Protein AF-A0A2N9NRX8-F1 (afdb_monomer_lite)

Foldseek 3Di:
DAAQPPDDDDPPDDDPRDDDDADKDKDKWFFFWFFQDDDVRNVFGQWTWTWDQDPNDTDTADIERAQDDPVQRVVVRVVFVPFAWDPGRYDDPDDDVRITTGDRFWMFMWMARDADPSNYGHPIHTDGTPPVDGPD

Sequence (136 aa):
MAKRRDSAYHAGRRSDAWLKIKSRQTVECAIIGYTKGEGDRQETFGALHLAQRRDGDMKYIGKVGSGFDERLLRDVWSEISGLTKVKRPVIVPTNDSRSVWVEPQVVCEVQFASETQEGLLREPVFVRLRPDLTAT

Structure (mmCIF, N/CA/C/O backbone):
data_AF-A0A2N9NRX8-F1
#
_entry.id   AF-A0A2N9NRX8-F1
#
loop_
_atom_site.group_PDB
_atom_site.id
_atom_site.type_symbol
_atom_site.label_atom_id
_atom_site.label_alt_id
_atom_site.label_comp_id
_atom_site.label_asym_id
_atom_site.label_entity_id
_atom_site.label_seq_id
_atom_site.pdbx_PDB_ins_code
_atom_site.Cartn_x
_atom_site.Cartn_y
_atom_site.Cartn_z
_atom_site.occupancy
_atom_site.B_iso_or_equiv
_atom_site.auth_seq_id
_atom_site.auth_comp_id
_atom_site.auth_asym_id
_atom_site.auth_atom_id
_atom_site.pdbx_PDB_model_num
ATOM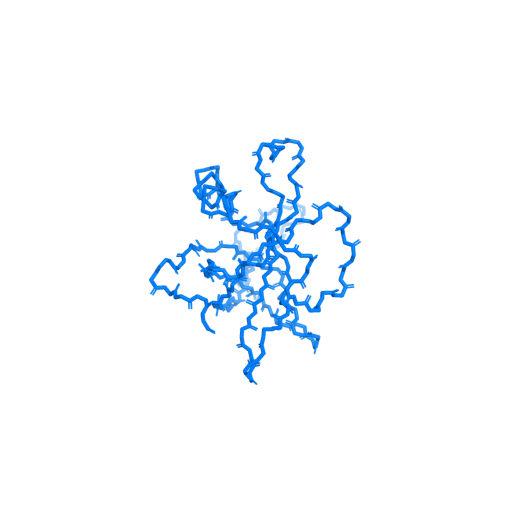 1 N N . MET A 1 1 ? 15.740 -11.796 -17.636 1.00 85.06 1 MET A N 1
ATOM 2 C CA . MET A 1 1 ? 16.333 -10.744 -18.496 1.00 85.06 1 MET A CA 1
ATOM 3 C C . MET A 1 1 ? 16.336 -11.282 -19.912 1.00 85.06 1 MET A C 1
ATOM 5 O O . MET A 1 1 ? 16.890 -12.355 -20.099 1.00 85.06 1 MET A O 1
ATOM 9 N N . ALA A 1 2 ? 15.719 -10.592 -20.869 1.00 88.94 2 ALA A N 1
ATOM 10 C CA . ALA A 1 2 ? 15.775 -10.975 -22.279 1.00 88.94 2 ALA A CA 1
ATOM 11 C C . ALA A 1 2 ? 16.670 -9.986 -23.036 1.00 88.94 2 ALA A C 1
ATOM 13 O O . ALA A 1 2 ? 16.554 -8.779 -22.826 1.00 88.94 2 ALA A O 1
ATOM 14 N N . LYS A 1 3 ? 17.581 -10.491 -23.872 1.00 91.88 3 LYS A N 1
ATOM 15 C CA . LYS A 1 3 ? 18.454 -9.680 -24.731 1.00 91.88 3 LYS A CA 1
ATOM 16 C C . LYS A 1 3 ? 18.291 -10.138 -26.174 1.00 91.88 3 LYS A C 1
ATOM 18 O O . LYS A 1 3 ? 18.275 -11.344 -26.420 1.00 91.88 3 LYS A O 1
ATOM 23 N N . ARG A 1 4 ? 18.175 -9.199 -27.114 1.00 92.94 4 ARG A N 1
ATOM 24 C CA . ARG A 1 4 ? 18.082 -9.519 -28.541 1.00 92.94 4 ARG A CA 1
ATOM 25 C C . ARG A 1 4 ? 19.429 -10.054 -29.031 1.00 92.94 4 ARG A C 1
ATOM 27 O O . ARG A 1 4 ? 20.455 -9.401 -28.837 1.00 92.94 4 ARG A O 1
ATOM 34 N N . ARG A 1 5 ? 19.429 -11.252 -29.620 1.00 92.94 5 ARG A N 1
ATOM 35 C CA . ARG A 1 5 ? 20.652 -11.991 -29.982 1.00 92.94 5 ARG A CA 1
ATOM 36 C C . ARG A 1 5 ? 21.564 -11.219 -30.942 1.00 92.94 5 ARG A C 1
ATOM 38 O O . ARG A 1 5 ? 22.776 -11.332 -30.837 1.00 92.94 5 ARG A O 1
ATOM 45 N N . ASP A 1 6 ? 20.976 -10.464 -31.856 1.00 93.56 6 ASP A N 1
ATOM 46 C CA . ASP A 1 6 ? 21.623 -9.688 -32.919 1.00 93.56 6 ASP A CA 1
ATOM 47 C C . ASP A 1 6 ? 21.934 -8.232 -32.521 1.00 93.56 6 ASP A C 1
ATOM 49 O O . ASP A 1 6 ? 22.404 -7.454 -33.346 1.00 93.56 6 ASP A O 1
ATOM 53 N N . SER A 1 7 ? 21.690 -7.838 -31.266 1.00 90.19 7 SER A N 1
ATOM 54 C CA . SER A 1 7 ? 21.934 -6.460 -30.824 1.00 90.19 7 SER A CA 1
ATOM 55 C C . SER A 1 7 ? 23.386 -6.200 -30.424 1.00 90.19 7 SER A C 1
ATOM 57 O O . SER A 1 7 ? 24.010 -6.992 -29.715 1.00 90.19 7 SER A O 1
ATOM 59 N N . ALA A 1 8 ? 23.902 -5.036 -30.820 1.00 91.06 8 ALA A N 1
ATOM 60 C CA . ALA A 1 8 ? 25.179 -4.531 -30.334 1.00 91.06 8 ALA A CA 1
ATOM 61 C C . ALA A 1 8 ? 25.057 -3.986 -28.901 1.00 91.06 8 ALA A C 1
ATOM 63 O O . ALA A 1 8 ? 24.007 -3.501 -28.468 1.00 91.06 8 ALA A O 1
ATOM 64 N N . TYR A 1 9 ? 26.161 -4.034 -28.155 1.00 90.81 9 TYR A N 1
ATOM 65 C CA . TYR A 1 9 ? 26.241 -3.391 -26.849 1.00 90.81 9 TYR A CA 1
ATOM 66 C C . TYR A 1 9 ? 26.470 -1.884 -27.012 1.00 90.81 9 TYR A C 1
ATOM 68 O O . TYR A 1 9 ? 27.479 -1.462 -27.573 1.00 90.81 9 TYR A O 1
ATOM 76 N N . HIS A 1 10 ? 25.557 -1.067 -26.487 1.00 89.19 10 HIS A N 1
ATOM 77 C CA . HIS A 1 10 ? 25.674 0.391 -26.512 1.00 89.19 10 HIS A CA 1
ATOM 78 C C . HIS A 1 10 ? 25.927 0.926 -25.100 1.00 89.19 10 HIS A C 1
ATOM 80 O O . HIS A 1 10 ? 24.995 1.131 -24.321 1.00 89.19 10 HIS A O 1
ATOM 86 N N . ALA A 1 11 ? 27.198 1.146 -24.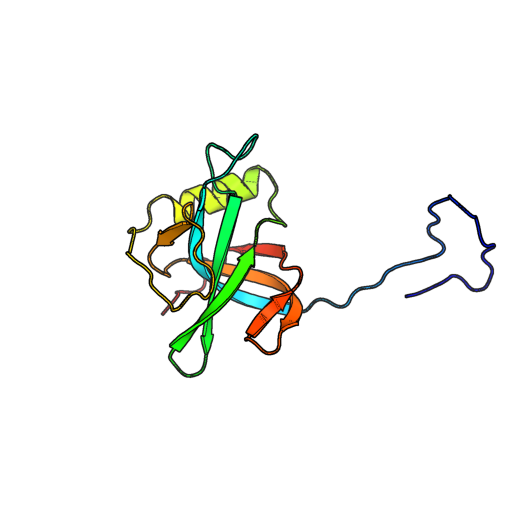759 1.00 92.12 11 ALA A N 1
ATOM 87 C CA . ALA A 1 11 ? 27.581 1.697 -23.463 1.00 92.12 11 ALA A CA 1
ATOM 88 C C . ALA A 1 11 ? 26.937 3.077 -23.233 1.00 92.12 11 ALA A C 1
ATOM 90 O O . ALA A 1 11 ? 26.911 3.919 -24.126 1.00 92.12 11 ALA A O 1
ATOM 91 N N . GLY A 1 12 ? 26.382 3.294 -22.037 1.00 91.44 12 GLY A N 1
ATOM 92 C CA . GLY A 1 12 ? 25.747 4.560 -21.654 1.00 91.44 12 GLY A CA 1
ATOM 93 C C . GLY A 1 12 ? 24.391 4.848 -22.314 1.00 91.44 12 GLY A C 1
ATOM 94 O O . GLY A 1 12 ? 23.767 5.853 -21.983 1.00 91.44 12 GLY A O 1
ATOM 95 N N . ARG A 1 13 ? 23.893 3.978 -23.205 1.00 89.56 13 ARG A N 1
ATOM 96 C CA . ARG A 1 13 ? 22.632 4.192 -23.926 1.00 89.56 13 ARG A CA 1
ATOM 97 C C . ARG A 1 13 ? 21.580 3.159 -23.535 1.00 89.56 13 ARG A C 1
ATOM 99 O O . ARG A 1 13 ? 21.800 1.954 -23.633 1.00 89.56 13 ARG A O 1
ATOM 106 N N . ARG A 1 14 ? 20.387 3.629 -23.160 1.00 86.62 14 ARG A N 1
ATOM 107 C CA . ARG A 1 14 ? 19.212 2.763 -22.995 1.00 86.62 14 ARG A CA 1
ATOM 108 C C . ARG A 1 14 ? 18.748 2.285 -24.374 1.00 86.62 14 ARG A C 1
ATOM 110 O O . ARG A 1 14 ? 18.458 3.110 -25.235 1.00 86.62 14 ARG A O 1
ATOM 117 N N . SER A 1 15 ? 18.686 0.970 -24.575 1.00 87.00 15 SER A N 1
ATOM 118 C CA . SER A 1 15 ? 18.135 0.340 -25.780 1.00 87.00 15 SER A CA 1
ATOM 119 C C . SER A 1 15 ? 16.955 -0.563 -25.420 1.00 87.00 15 SER A C 1
ATOM 121 O O . SER A 1 15 ? 16.864 -1.073 -24.302 1.00 87.00 15 SER A O 1
ATOM 123 N N . ASP A 1 16 ? 16.047 -0.759 -26.368 1.00 88.88 16 ASP A N 1
ATOM 124 C CA . ASP A 1 16 ? 14.936 -1.715 -26.296 1.00 88.88 16 ASP A CA 1
ATOM 125 C C . ASP A 1 16 ? 15.399 -3.171 -26.498 1.00 88.88 16 ASP A C 1
ATOM 127 O O . ASP A 1 16 ? 14.658 -4.115 -26.231 1.00 88.88 16 ASP A O 1
ATOM 131 N N . ALA A 1 17 ? 16.649 -3.370 -26.922 1.00 90.38 17 ALA A N 1
ATOM 132 C CA . ALA A 1 17 ? 17.247 -4.683 -27.105 1.00 90.38 17 ALA A CA 1
ATOM 133 C C . ALA A 1 17 ? 17.398 -5.480 -25.796 1.00 90.38 17 ALA A C 1
ATOM 135 O O . ALA A 1 17 ? 17.634 -6.687 -25.849 1.00 90.38 17 ALA A O 1
ATOM 136 N N . TRP A 1 18 ? 17.306 -4.828 -24.630 1.00 91.44 18 TRP A N 1
ATOM 137 C CA . TRP A 1 18 ? 17.446 -5.442 -23.306 1.00 91.44 18 TRP A CA 1
ATOM 138 C C . TRP A 1 18 ? 16.158 -5.231 -22.494 1.00 91.44 18 TRP A C 1
ATOM 140 O O . TRP A 1 18 ? 15.917 -4.157 -21.947 1.00 91.44 18 TRP A O 1
ATOM 150 N N . LEU A 1 19 ? 15.336 -6.275 -22.365 1.00 89.62 19 LEU A N 1
ATOM 151 C CA . LEU A 1 19 ? 14.023 -6.213 -21.711 1.00 89.62 19 LEU A CA 1
ATOM 152 C C . LEU A 1 19 ? 14.026 -6.879 -20.334 1.00 89.62 19 LEU A C 1
ATOM 154 O O . LEU A 1 19 ? 14.191 -8.100 -20.196 1.00 89.62 19 LEU A O 1
ATOM 158 N N . LYS A 1 20 ? 13.827 -6.073 -19.282 1.00 88.31 20 LYS A N 1
ATOM 159 C CA . LYS A 1 20 ? 13.693 -6.557 -17.899 1.00 88.31 20 LYS A CA 1
ATOM 160 C C . LYS A 1 20 ? 1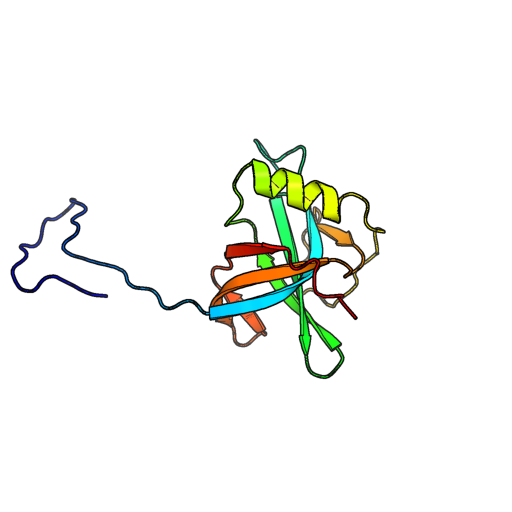2.271 -7.044 -17.651 1.00 88.31 20 LYS A C 1
ATOM 162 O O . LYS A 1 20 ? 11.434 -6.318 -17.130 1.00 88.31 20 LYS A O 1
ATOM 167 N N . ILE A 1 21 ? 12.036 -8.300 -17.997 1.00 86.44 21 ILE A N 1
ATOM 168 C CA . ILE A 1 21 ? 10.785 -8.999 -17.711 1.00 86.44 21 ILE A CA 1
ATOM 169 C C . ILE A 1 21 ? 10.808 -9.434 -16.239 1.00 86.44 21 ILE A C 1
ATOM 171 O O . ILE A 1 21 ? 11.709 -10.174 -15.832 1.00 86.44 21 ILE A O 1
ATOM 175 N N . LYS A 1 22 ? 9.861 -8.932 -15.440 1.00 83.69 22 LYS A N 1
ATOM 176 C CA . LYS A 1 22 ? 9.645 -9.315 -14.038 1.00 83.69 22 LYS A CA 1
ATOM 177 C C . LYS A 1 22 ? 8.317 -10.067 -13.947 1.00 83.69 22 LYS A C 1
ATOM 179 O O . LYS A 1 22 ? 7.311 -9.530 -14.396 1.00 83.69 22 LYS A O 1
ATOM 184 N N . SER A 1 23 ? 8.314 -11.257 -13.349 1.00 88.00 23 SER A N 1
ATOM 185 C CA . SER A 1 23 ? 7.060 -11.872 -12.902 1.00 88.00 23 SER A CA 1
ATOM 186 C C . SER A 1 23 ? 6.559 -11.124 -11.667 1.00 88.00 23 SER A C 1
ATOM 188 O O . SER A 1 23 ? 7.365 -10.672 -10.849 1.00 88.00 23 SER A O 1
ATOM 190 N N . ARG A 1 24 ? 5.246 -10.943 -11.567 1.00 92.62 24 ARG A N 1
ATOM 191 C CA . ARG A 1 24 ? 4.574 -10.278 -10.449 1.00 92.62 24 ARG A CA 1
ATOM 192 C C . ARG A 1 24 ? 3.460 -11.192 -9.961 1.00 92.62 24 ARG A C 1
ATOM 194 O O . ARG A 1 24 ? 2.813 -11.853 -10.768 1.00 92.62 24 ARG A O 1
ATOM 201 N N . GLN A 1 25 ? 3.266 -11.223 -8.654 1.00 94.38 25 GLN A N 1
ATOM 202 C CA . GLN A 1 25 ? 2.157 -11.912 -8.004 1.00 94.38 25 GLN A CA 1
ATOM 203 C C . GLN A 1 25 ? 1.138 -10.876 -7.538 1.00 94.38 25 GLN A C 1
ATOM 205 O O . GLN A 1 25 ? 1.506 -9.725 -7.303 1.00 94.38 25 GLN A O 1
ATOM 210 N N . THR A 1 26 ? -0.119 -11.287 -7.403 1.00 95.50 26 THR A N 1
ATOM 211 C CA . THR A 1 26 ? -1.216 -10.432 -6.942 1.00 95.50 26 THR A CA 1
ATOM 212 C C . THR A 1 26 ? -1.818 -11.024 -5.682 1.00 95.50 26 THR A C 1
ATOM 214 O O . THR A 1 26 ? -1.931 -12.244 -5.566 1.00 95.50 26 THR A O 1
ATOM 217 N N . VAL A 1 27 ? -2.200 -10.166 -4.743 1.00 95.44 27 VAL A N 1
ATOM 218 C CA . VAL A 1 27 ? -2.824 -10.570 -3.489 1.00 95.44 27 VAL A CA 1
ATOM 219 C C . VAL A 1 27 ? -3.895 -9.577 -3.062 1.00 95.44 27 VAL A C 1
ATOM 221 O O . VAL A 1 27 ? -3.795 -8.381 -3.334 1.00 95.44 27 VAL A O 1
ATOM 224 N N . GLU A 1 28 ? -4.912 -10.092 -2.384 1.00 95.38 28 GLU A N 1
ATOM 225 C CA . GLU A 1 28 ? -5.953 -9.308 -1.726 1.00 95.38 28 GLU A CA 1
ATOM 226 C C . GLU A 1 28 ? -5.583 -9.096 -0.255 1.00 95.38 28 GLU A C 1
ATOM 228 O O . GLU A 1 28 ? -5.151 -10.022 0.444 1.00 95.38 28 GLU A O 1
ATOM 233 N N . CYS A 1 29 ? -5.733 -7.864 0.217 1.00 95.31 29 CYS A N 1
ATOM 234 C CA . CYS A 1 29 ? -5.361 -7.473 1.569 1.00 95.31 29 CYS A CA 1
ATOM 235 C C . CYS A 1 29 ? -6.214 -6.313 2.085 1.00 95.31 29 CYS A C 1
ATOM 237 O O . CYS A 1 29 ? -6.640 -5.445 1.324 1.00 95.31 29 CYS A O 1
ATOM 239 N N . ALA A 1 30 ? -6.430 -6.284 3.396 1.00 95.69 30 ALA A N 1
ATOM 240 C CA . ALA A 1 30 ? -7.135 -5.215 4.081 1.00 95.69 30 ALA A CA 1
ATOM 241 C C . ALA A 1 30 ? -6.211 -4.016 4.334 1.00 95.69 30 ALA A C 1
ATOM 243 O O . ALA A 1 30 ? -5.033 -4.173 4.676 1.00 95.69 30 ALA A O 1
ATOM 244 N N . ILE A 1 31 ? -6.766 -2.814 4.213 1.00 95.56 31 ILE A N 1
ATOM 245 C CA . ILE A 1 31 ? -6.110 -1.571 4.615 1.00 95.56 31 ILE A CA 1
ATOM 246 C C . ILE A 1 31 ? -6.314 -1.403 6.121 1.00 95.56 31 ILE A C 1
ATOM 248 O O . ILE A 1 31 ? -7.441 -1.295 6.590 1.00 95.56 31 ILE A O 1
ATOM 252 N N . ILE A 1 32 ? -5.219 -1.368 6.882 1.00 94.94 32 ILE A N 1
ATOM 253 C CA . ILE A 1 32 ? -5.241 -1.232 8.353 1.00 94.94 32 ILE A CA 1
ATOM 254 C C . ILE A 1 32 ? -4.783 0.147 8.842 1.00 94.94 32 ILE A C 1
ATOM 256 O O . ILE A 1 32 ? -4.688 0.409 10.043 1.00 94.94 32 ILE A O 1
ATOM 260 N N . GLY A 1 33 ? -4.405 1.027 7.921 1.00 94.50 33 GLY A N 1
ATOM 261 C CA . GLY A 1 33 ? -3.851 2.331 8.247 1.00 94.50 33 GLY A CA 1
ATOM 262 C C . GLY A 1 33 ? -3.181 2.989 7.058 1.00 94.50 33 GLY A C 1
ATOM 263 O O . GLY A 1 33 ? -3.076 2.415 5.976 1.00 94.50 33 GLY A O 1
ATOM 264 N N . TYR A 1 34 ? -2.681 4.193 7.284 1.00 94.88 34 TYR A N 1
ATOM 265 C CA . TYR A 1 34 ? -1.945 4.965 6.297 1.00 94.88 34 TYR A CA 1
ATOM 266 C C . TYR A 1 34 ? -0.899 5.857 6.968 1.00 94.88 34 TYR A C 1
ATOM 268 O O . TYR A 1 34 ? -1.050 6.281 8.113 1.00 94.88 34 TYR A O 1
ATOM 276 N N . THR A 1 35 ? 0.173 6.166 6.252 1.00 93.94 35 THR A N 1
ATOM 277 C CA . THR A 1 35 ? 1.134 7.203 6.636 1.00 93.94 35 THR A CA 1
ATOM 278 C C . THR A 1 35 ? 0.646 8.547 6.102 1.00 93.94 35 THR A C 1
ATOM 280 O O . THR A 1 35 ? 0.203 8.623 4.954 1.00 93.94 35 THR A O 1
ATOM 283 N N . LYS A 1 36 ? 0.739 9.619 6.898 1.00 92.06 36 LYS A N 1
ATOM 284 C CA . LYS A 1 36 ? 0.437 10.984 6.423 1.00 92.06 36 LYS A CA 1
ATOM 285 C C . LYS A 1 36 ? 1.286 11.336 5.195 1.00 92.06 36 LYS A C 1
ATOM 287 O O . LYS A 1 36 ? 2.473 11.008 5.163 1.00 92.06 36 LYS A O 1
ATOM 292 N N . GLY A 1 37 ? 0.675 11.962 4.190 1.00 89.25 37 GLY A N 1
ATOM 293 C CA . GLY A 1 37 ? 1.386 12.383 2.985 1.00 89.25 37 GLY A CA 1
ATOM 294 C C . GLY A 1 37 ? 2.329 13.566 3.221 1.00 89.25 37 GLY A C 1
ATOM 295 O O . GLY A 1 37 ? 2.210 14.299 4.201 1.00 89.25 37 GLY A O 1
ATOM 296 N N . GLU A 1 38 ? 3.281 13.741 2.306 1.00 88.06 38 GLU A N 1
ATOM 297 C CA . GLU A 1 38 ? 4.251 14.842 2.287 1.00 88.06 38 GLU A CA 1
ATOM 298 C C . GLU A 1 38 ? 4.321 15.455 0.881 1.00 88.06 38 GLU A C 1
ATOM 300 O O . GLU A 1 38 ? 3.943 14.804 -0.096 1.00 88.06 38 GLU A O 1
ATOM 305 N N . GLY A 1 39 ? 4.805 16.699 0.780 1.00 88.19 39 GLY A N 1
ATOM 306 C CA . GLY A 1 39 ? 4.875 17.447 -0.481 1.00 88.19 39 GLY A CA 1
ATOM 307 C C . GLY A 1 39 ? 3.523 17.499 -1.194 1.00 88.19 39 GLY A C 1
ATOM 308 O O . GLY A 1 39 ? 2.508 17.822 -0.580 1.00 88.19 39 GLY A O 1
ATOM 309 N N . ASP A 1 40 ? 3.502 17.082 -2.458 1.00 82.88 40 ASP A N 1
ATOM 310 C CA . ASP A 1 40 ? 2.301 17.050 -3.306 1.00 82.88 40 ASP A CA 1
ATOM 311 C C . ASP A 1 40 ? 1.176 16.150 -2.758 1.00 82.88 40 ASP A C 1
ATOM 313 O O . ASP A 1 40 ? 0.033 16.240 -3.196 1.00 82.88 40 ASP A O 1
ATOM 317 N N . ARG A 1 41 ? 1.472 15.270 -1.787 1.00 84.69 41 ARG A N 1
ATOM 318 C CA . ARG A 1 41 ? 0.491 14.376 -1.148 1.00 84.69 41 ARG A CA 1
ATOM 319 C C . ARG A 1 41 ? 0.037 14.840 0.238 1.00 84.69 41 ARG A C 1
ATOM 321 O O . ARG A 1 41 ? -0.640 14.074 0.918 1.00 84.69 41 ARG A O 1
ATOM 328 N N . GLN A 1 42 ? 0.378 16.053 0.682 1.00 87.00 42 GLN A N 1
ATOM 329 C CA . GLN A 1 42 ? 0.041 16.548 2.031 1.00 87.00 42 GLN A CA 1
ATOM 330 C C . GLN A 1 42 ? -1.450 16.455 2.389 1.00 87.00 42 GLN A C 1
ATOM 332 O O . GLN A 1 42 ? -1.778 16.159 3.536 1.00 87.00 42 GLN A O 1
ATOM 337 N N . GLU A 1 43 ? -2.344 16.662 1.422 1.00 86.50 43 GLU A N 1
ATOM 338 C CA . GLU A 1 43 ? -3.799 16.614 1.637 1.00 86.50 43 GLU A CA 1
ATOM 339 C C . GLU A 1 43 ? -4.373 15.187 1.691 1.00 86.50 43 GLU A C 1
ATOM 341 O O . GLU A 1 43 ? -5.566 14.994 1.918 1.00 86.50 43 GLU A O 1
ATOM 346 N N . THR A 1 44 ? -3.532 14.175 1.477 1.00 90.50 44 THR A N 1
ATOM 347 C CA . THR A 1 44 ? -3.935 12.771 1.342 1.00 90.50 44 THR A CA 1
ATOM 348 C C . THR A 1 44 ? -3.005 11.859 2.159 1.00 90.50 44 THR A C 1
ATOM 350 O O . THR A 1 44 ? -2.647 12.171 3.299 1.00 90.50 44 THR A O 1
ATOM 353 N N . PHE A 1 45 ? -2.602 10.709 1.613 1.00 93.62 45 PHE A N 1
ATOM 354 C CA . PHE A 1 45 ? -1.731 9.741 2.270 1.00 93.62 45 PHE A CA 1
ATOM 355 C C . PHE A 1 45 ? -0.425 9.531 1.495 1.00 93.62 45 PHE A C 1
ATOM 357 O O . PHE A 1 45 ? -0.354 9.654 0.274 1.00 93.62 45 PHE A O 1
ATOM 364 N N . GLY A 1 46 ? 0.635 9.173 2.220 1.00 92.56 46 GLY A N 1
ATOM 365 C CA . GLY A 1 46 ? 1.928 8.813 1.640 1.00 92.56 46 GLY A CA 1
ATOM 366 C C . GLY A 1 46 ? 1.977 7.348 1.207 1.00 92.56 46 GLY A C 1
ATOM 367 O O . GLY A 1 46 ? 2.374 7.036 0.083 1.00 92.56 46 GLY A O 1
ATOM 368 N N . ALA A 1 47 ? 1.552 6.451 2.098 1.00 94.31 47 ALA A N 1
ATOM 369 C CA . ALA A 1 47 ? 1.480 5.013 1.864 1.00 94.31 47 ALA A CA 1
ATOM 370 C C . ALA A 1 47 ? 0.357 4.380 2.695 1.00 94.31 47 ALA A C 1
ATOM 372 O O . ALA A 1 47 ? 0.015 4.894 3.757 1.00 94.31 47 ALA A O 1
ATOM 373 N N . LEU A 1 48 ? -0.182 3.253 2.238 1.00 95.31 48 LEU A N 1
ATOM 374 C CA . LEU A 1 48 ? -1.151 2.441 2.974 1.00 95.31 48 LEU A CA 1
ATOM 375 C C . LEU A 1 48 ? -0.438 1.315 3.713 1.00 95.31 48 LEU A C 1
ATOM 377 O O . LEU A 1 48 ? 0.463 0.690 3.155 1.00 95.31 48 LEU A O 1
ATOM 381 N N . HIS A 1 49 ? -0.872 1.031 4.935 1.00 95.69 49 HIS A N 1
ATOM 382 C CA . HIS A 1 49 ? -0.494 -0.158 5.687 1.00 95.69 49 HIS A CA 1
ATOM 383 C C . HIS A 1 49 ? -1.461 -1.295 5.372 1.00 95.69 49 HIS A C 1
ATOM 385 O O . HIS A 1 49 ? -2.678 -1.120 5.440 1.00 95.69 49 HIS A O 1
ATOM 391 N N . LEU A 1 50 ? -0.907 -2.463 5.060 1.00 95.44 50 LEU A N 1
ATOM 392 C CA . LEU A 1 50 ? -1.661 -3.612 4.583 1.00 95.44 50 LEU A CA 1
ATOM 393 C C . LEU A 1 50 ? -1.566 -4.774 5.566 1.00 95.44 50 LEU A C 1
ATOM 395 O O . LEU A 1 50 ? -0.495 -5.056 6.117 1.00 95.44 50 LEU A O 1
ATOM 399 N N . ALA A 1 51 ? -2.669 -5.494 5.725 1.00 95.06 51 ALA A N 1
ATOM 400 C CA . ALA A 1 51 ? -2.700 -6.773 6.411 1.00 95.06 51 ALA A CA 1
ATOM 401 C C . ALA A 1 51 ? -3.464 -7.816 5.599 1.00 95.06 51 ALA A C 1
ATOM 403 O O . ALA A 1 51 ? -4.406 -7.503 4.875 1.00 95.06 51 ALA A O 1
ATOM 404 N N . GLN A 1 52 ? -3.067 -9.072 5.742 1.00 93.75 52 GLN A N 1
ATOM 405 C CA . GLN A 1 52 ? -3.757 -10.210 5.157 1.00 93.75 52 GLN A CA 1
ATOM 406 C C . GLN A 1 52 ? -4.212 -11.154 6.261 1.00 93.75 52 GLN A C 1
ATOM 408 O O . GLN A 1 52 ? -3.473 -11.416 7.209 1.00 93.75 52 GLN A O 1
ATOM 413 N N . ARG A 1 53 ? -5.420 -11.695 6.111 1.00 89.31 53 ARG A N 1
ATOM 414 C CA . ARG A 1 53 ? -5.925 -12.765 6.968 1.00 89.31 53 ARG A CA 1
ATOM 415 C C . ARG A 1 53 ? -5.196 -14.070 6.626 1.00 89.31 53 ARG A C 1
ATOM 417 O O . ARG A 1 53 ? -5.282 -14.540 5.495 1.00 89.31 53 ARG A O 1
ATOM 424 N N . ARG A 1 54 ? -4.467 -14.637 7.586 1.00 87.00 54 ARG A N 1
ATOM 425 C CA . ARG A 1 54 ? -3.772 -15.929 7.493 1.00 87.00 54 ARG A CA 1
ATOM 426 C C . ARG A 1 54 ? -4.080 -16.745 8.738 1.00 87.00 54 ARG A C 1
ATOM 428 O O . ARG A 1 54 ? -3.932 -16.239 9.846 1.00 87.00 54 ARG A O 1
ATOM 435 N N . ASP A 1 55 ? -4.535 -17.980 8.547 1.00 84.69 55 ASP A N 1
ATOM 436 C CA . ASP A 1 55 ? -4.808 -18.935 9.633 1.00 84.69 55 ASP A CA 1
ATOM 437 C C . ASP A 1 55 ? -5.743 -18.395 10.732 1.00 84.69 55 ASP A C 1
ATOM 439 O O . ASP A 1 55 ? -5.619 -18.729 11.905 1.00 84.69 55 ASP A O 1
ATOM 443 N N . GLY A 1 56 ? -6.692 -17.534 10.352 1.00 83.12 56 GLY A N 1
ATOM 444 C CA . GLY A 1 56 ? -7.654 -16.926 11.275 1.00 83.12 56 GLY A CA 1
ATOM 445 C C . GLY A 1 56 ? -7.227 -15.581 11.872 1.00 83.12 56 GLY A C 1
ATOM 446 O O . GLY A 1 56 ? -8.088 -14.869 12.381 1.00 83.12 56 GLY A O 1
ATOM 447 N N . ASP A 1 57 ? -5.960 -15.188 11.721 1.00 86.94 57 ASP A N 1
ATOM 448 C CA . ASP A 1 57 ? -5.407 -13.930 12.228 1.00 86.94 57 ASP A CA 1
ATOM 449 C C . ASP A 1 57 ? -5.129 -12.928 11.103 1.00 86.94 57 ASP A C 1
ATOM 451 O O . ASP A 1 57 ? -4.679 -13.296 10.019 1.00 86.94 57 ASP A O 1
ATOM 455 N N . MET A 1 58 ? -5.267 -11.627 11.369 1.00 90.00 58 MET A N 1
ATOM 456 C CA . MET A 1 58 ? -4.674 -10.618 10.485 1.00 90.00 58 MET A CA 1
ATOM 457 C C . MET A 1 58 ? -3.171 -10.500 10.744 1.00 90.00 58 MET A C 1
ATOM 459 O O . MET A 1 58 ? -2.739 -10.249 11.869 1.00 90.00 58 MET A O 1
ATOM 463 N N . LYS A 1 59 ? -2.364 -10.641 9.691 1.00 92.69 59 LYS A N 1
ATOM 464 C CA . LYS A 1 59 ? -0.909 -10.450 9.714 1.00 92.69 59 LYS A CA 1
ATOM 465 C C . LYS A 1 59 ? -0.531 -9.247 8.861 1.00 92.69 59 LYS A C 1
ATOM 467 O O . LYS A 1 59 ? -1.058 -9.066 7.767 1.00 92.69 59 LYS A O 1
ATOM 472 N N . TYR A 1 60 ? 0.384 -8.423 9.359 1.00 94.50 60 TYR A N 1
ATOM 473 C CA . TYR A 1 60 ? 0.898 -7.279 8.615 1.00 94.50 60 TYR A CA 1
ATOM 474 C C . TYR A 1 60 ? 1.771 -7.746 7.448 1.00 94.50 60 TYR A C 1
ATOM 476 O O . TYR A 1 60 ? 2.692 -8.528 7.658 1.00 94.50 60 TYR A O 1
ATOM 484 N N . ILE A 1 61 ? 1.513 -7.232 6.244 1.00 95.19 61 ILE A N 1
ATOM 485 C CA . ILE A 1 61 ? 2.235 -7.635 5.024 1.00 95.19 61 ILE A CA 1
ATOM 486 C C . ILE A 1 61 ? 3.045 -6.492 4.398 1.00 95.19 61 ILE A C 1
ATOM 488 O O . ILE A 1 61 ? 3.650 -6.655 3.342 1.00 95.19 61 ILE A O 1
ATOM 492 N N . GLY A 1 62 ? 3.093 -5.321 5.037 1.00 94.31 62 GLY A N 1
ATOM 493 C CA . GLY A 1 62 ? 3.916 -4.196 4.595 1.00 94.31 62 GLY A CA 1
ATOM 494 C C . GLY A 1 62 ? 3.120 -2.949 4.223 1.00 94.31 62 GLY A C 1
ATOM 495 O O . GLY A 1 62 ? 1.955 -2.789 4.588 1.00 94.31 62 GLY A O 1
ATOM 496 N N . LYS A 1 63 ? 3.797 -2.036 3.519 1.00 94.56 63 LYS A N 1
ATOM 497 C CA . LYS A 1 63 ? 3.241 -0.750 3.091 1.00 94.56 63 LYS A CA 1
ATOM 498 C C . LYS A 1 63 ? 3.312 -0.569 1.582 1.00 94.56 63 LYS A C 1
ATOM 500 O O . LYS A 1 63 ? 4.296 -0.975 0.966 1.00 94.56 63 LYS A O 1
ATOM 505 N N . VAL A 1 64 ? 2.320 0.102 1.005 1.00 96.19 64 VAL A N 1
ATOM 506 C CA . VAL A 1 64 ? 2.272 0.427 -0.426 1.00 96.19 64 VAL A CA 1
ATOM 507 C C . VAL A 1 64 ? 2.092 1.928 -0.637 1.00 96.19 64 VAL A C 1
ATOM 509 O O . VAL A 1 64 ? 1.143 2.524 -0.146 1.00 96.19 64 VAL A O 1
ATOM 512 N N . GLY A 1 65 ? 3.024 2.555 -1.358 1.00 93.50 65 GLY A N 1
ATOM 513 C CA . GLY A 1 65 ? 2.976 3.989 -1.704 1.00 93.50 65 GLY A CA 1
ATOM 514 C C . GLY A 1 65 ? 3.021 4.267 -3.210 1.00 93.50 65 GLY A C 1
ATOM 515 O O . GLY A 1 65 ? 3.060 5.424 -3.629 1.00 93.50 65 GLY A O 1
ATOM 516 N N . SER A 1 66 ? 3.036 3.211 -4.029 1.00 93.38 66 SER A N 1
ATOM 517 C CA . SER A 1 66 ? 3.141 3.277 -5.491 1.00 93.38 66 SER A CA 1
ATOM 518 C C . SER A 1 66 ? 1.936 2.615 -6.162 1.00 93.38 66 SER A C 1
ATOM 520 O O . SER A 1 66 ? 1.253 1.811 -5.530 1.00 93.38 66 SER A O 1
ATOM 522 N N . GLY A 1 67 ? 1.688 2.943 -7.433 1.00 91.94 67 GLY A N 1
ATOM 523 C CA . GLY A 1 67 ? 0.517 2.459 -8.182 1.00 91.94 67 GLY A CA 1
ATOM 524 C C . GLY A 1 67 ? -0.697 3.389 -8.129 1.00 91.94 67 GLY A C 1
ATOM 525 O O . GLY A 1 67 ? -1.751 3.033 -8.634 1.00 91.94 67 GLY A O 1
ATOM 526 N N . PHE A 1 68 ? -0.549 4.581 -7.545 1.00 92.75 68 PHE A N 1
ATOM 527 C CA . PHE A 1 68 ? -1.602 5.593 -7.479 1.00 92.75 68 PHE A CA 1
ATOM 528 C C . PHE A 1 68 ? -1.368 6.680 -8.528 1.00 92.75 68 PHE A C 1
ATOM 530 O O . PHE A 1 68 ? -0.319 7.330 -8.507 1.00 92.75 68 PHE A O 1
ATOM 537 N N . ASP A 1 69 ? -2.348 6.890 -9.406 1.00 91.12 69 ASP A N 1
ATOM 538 C CA . ASP A 1 69 ? -2.531 8.175 -10.083 1.00 91.12 69 ASP A CA 1
ATOM 539 C C . ASP A 1 69 ? -3.300 9.147 -9.166 1.00 91.12 69 ASP A C 1
ATOM 541 O O . ASP A 1 69 ? -3.806 8.750 -8.115 1.00 91.12 69 ASP A O 1
ATOM 545 N N . GLU A 1 70 ? -3.371 10.431 -9.521 1.00 89.19 70 GLU A N 1
ATOM 546 C CA . GLU A 1 70 ? -4.015 11.444 -8.671 1.00 89.19 70 GLU A CA 1
ATOM 547 C C . GLU A 1 70 ? -5.498 11.174 -8.402 1.00 89.19 70 GLU A C 1
ATOM 549 O O . GLU A 1 70 ? -5.994 11.481 -7.316 1.00 89.19 70 GLU A O 1
ATOM 554 N N . ARG A 1 71 ? -6.222 10.621 -9.382 1.00 91.19 71 ARG A N 1
ATOM 555 C CA . ARG A 1 71 ? -7.647 10.320 -9.231 1.00 91.19 71 ARG A CA 1
ATOM 556 C C . ARG A 1 71 ? -7.823 9.161 -8.259 1.00 91.19 71 ARG A C 1
ATOM 558 O O . ARG A 1 71 ? -8.535 9.308 -7.276 1.00 91.19 71 ARG A O 1
ATOM 565 N N . LEU A 1 72 ? -7.099 8.069 -8.484 1.00 92.00 72 LEU A N 1
ATOM 566 C CA . LEU A 1 72 ? -7.121 6.880 -7.645 1.00 92.00 72 LEU A CA 1
ATOM 567 C C . LEU A 1 72 ? -6.704 7.196 -6.211 1.00 92.00 72 LEU A C 1
ATOM 569 O O . LEU A 1 72 ? -7.248 6.635 -5.268 1.00 92.00 72 LEU A O 1
ATOM 573 N N . LEU A 1 73 ? -5.751 8.112 -6.034 1.00 93.00 73 LEU A N 1
ATOM 574 C CA . LEU A 1 73 ? -5.321 8.551 -4.715 1.00 93.00 73 LEU A CA 1
ATOM 575 C C . LEU A 1 73 ? -6.461 9.257 -3.965 1.00 93.00 73 LEU A C 1
ATOM 577 O O . LEU A 1 73 ? -6.701 8.941 -2.801 1.00 93.00 73 LEU A O 1
ATOM 581 N N . ARG A 1 74 ? -7.199 10.154 -4.634 1.00 92.38 74 ARG A N 1
ATOM 582 C CA . ARG A 1 74 ? -8.386 10.808 -4.058 1.00 92.38 74 ARG A CA 1
ATOM 583 C C . ARG A 1 74 ? -9.513 9.817 -3.772 1.00 92.38 74 ARG A C 1
ATOM 585 O O . ARG A 1 74 ? -10.095 9.889 -2.695 1.00 92.38 74 ARG A O 1
ATOM 592 N N . ASP A 1 75 ? -9.767 8.878 -4.679 1.00 92.56 75 ASP A N 1
ATOM 593 C CA . ASP A 1 75 ? -10.806 7.855 -4.508 1.00 92.56 75 ASP A CA 1
ATOM 594 C C . ASP A 1 75 ? -10.504 6.981 -3.281 1.00 92.56 75 ASP A C 1
ATOM 596 O O . ASP A 1 75 ? -11.328 6.843 -2.381 1.00 92.56 75 ASP A O 1
ATOM 600 N N . VAL A 1 76 ? -9.272 6.473 -3.176 1.00 94.31 76 VAL A N 1
ATOM 601 C CA . VAL A 1 76 ? -8.825 5.688 -2.016 1.00 94.31 76 VAL A CA 1
ATOM 602 C C . VAL A 1 76 ? -8.865 6.518 -0.735 1.00 94.31 76 VAL A C 1
ATOM 604 O O . VAL A 1 76 ? -9.258 6.007 0.312 1.00 94.31 76 VAL A O 1
ATOM 607 N N . TRP A 1 77 ? -8.486 7.796 -0.796 1.00 94.88 77 TRP A N 1
ATOM 608 C CA . TRP A 1 77 ? -8.560 8.688 0.359 1.00 94.88 77 TRP A CA 1
ATOM 609 C C . TRP A 1 77 ? -9.998 8.900 0.844 1.00 94.88 77 TRP A C 1
ATOM 611 O O . TRP A 1 77 ? -10.235 8.902 2.052 1.00 94.88 77 TRP A O 1
ATOM 621 N N . SER A 1 78 ? -10.962 9.021 -0.072 1.00 93.31 78 SER A N 1
ATOM 622 C CA . SER A 1 78 ? -12.384 9.140 0.265 1.00 93.31 78 SER A CA 1
ATOM 623 C C . SER A 1 78 ? -12.880 7.928 1.058 1.00 93.31 78 SER A C 1
ATOM 625 O O . SER A 1 78 ? -13.582 8.096 2.051 1.00 93.31 78 SER A O 1
ATOM 627 N N . GLU A 1 79 ? -12.451 6.723 0.680 1.00 92.44 79 GLU A N 1
ATOM 628 C CA . GLU A 1 79 ? -12.853 5.483 1.356 1.00 92.44 79 GLU A CA 1
ATOM 629 C C . GLU A 1 79 ? -12.220 5.324 2.747 1.00 92.44 79 GLU A C 1
ATOM 631 O O . GLU A 1 79 ? -12.856 4.815 3.666 1.00 92.44 79 GLU A O 1
ATOM 636 N N . ILE A 1 80 ? -10.967 5.761 2.935 1.00 92.81 80 ILE A N 1
ATOM 637 C CA . ILE A 1 80 ? -10.236 5.504 4.190 1.00 92.81 80 ILE A CA 1
ATOM 638 C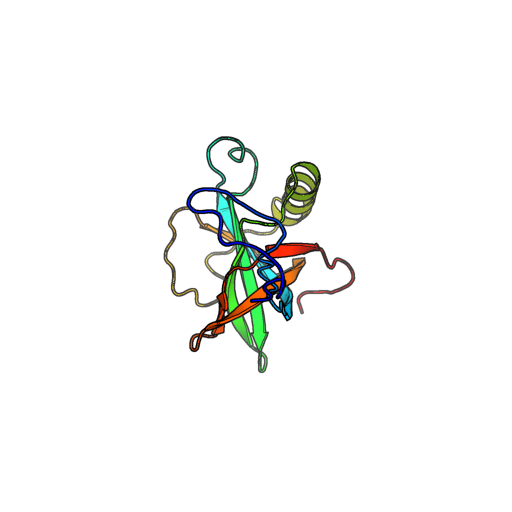 C . ILE A 1 80 ? -10.259 6.664 5.191 1.00 92.81 80 ILE A C 1
ATOM 640 O O . ILE A 1 80 ? -10.050 6.441 6.384 1.00 92.81 80 ILE A O 1
ATOM 644 N N . SER A 1 81 ? -10.476 7.903 4.742 1.00 90.19 81 SER A N 1
ATOM 645 C CA . SER A 1 81 ? -10.375 9.097 5.601 1.00 90.19 81 SER A CA 1
ATOM 646 C C . SER A 1 81 ? -11.478 9.178 6.661 1.00 90.19 81 SER A C 1
ATOM 648 O O . SER A 1 81 ? -11.250 9.744 7.734 1.00 90.19 81 SER A O 1
ATOM 650 N N . GLY A 1 82 ? -12.643 8.583 6.380 1.00 89.94 82 GLY A N 1
ATOM 651 C CA . GLY A 1 82 ? -13.785 8.503 7.293 1.00 89.94 82 GLY A CA 1
ATOM 652 C C . GLY A 1 82 ? -13.774 7.303 8.244 1.00 89.94 82 GLY A C 1
ATOM 653 O O . GLY A 1 82 ? -14.631 7.232 9.122 1.00 89.94 82 GLY A O 1
ATOM 654 N N . LEU A 1 83 ? -12.830 6.366 8.101 1.00 91.88 83 LEU A N 1
ATOM 655 C CA . LEU A 1 83 ? -12.801 5.160 8.930 1.00 91.88 83 LEU A CA 1
ATOM 656 C C . LEU A 1 83 ? -12.443 5.468 10.389 1.00 91.88 83 LEU A C 1
ATOM 658 O O . LEU A 1 83 ? -11.651 6.366 10.697 1.00 91.88 83 LEU A O 1
ATOM 662 N N . THR A 1 84 ? -12.987 4.659 11.300 1.00 92.75 84 THR A N 1
ATOM 663 C CA . THR A 1 84 ? -12.697 4.746 12.733 1.00 92.75 84 THR A CA 1
ATOM 664 C C . THR A 1 84 ? -11.206 4.555 12.985 1.00 92.75 84 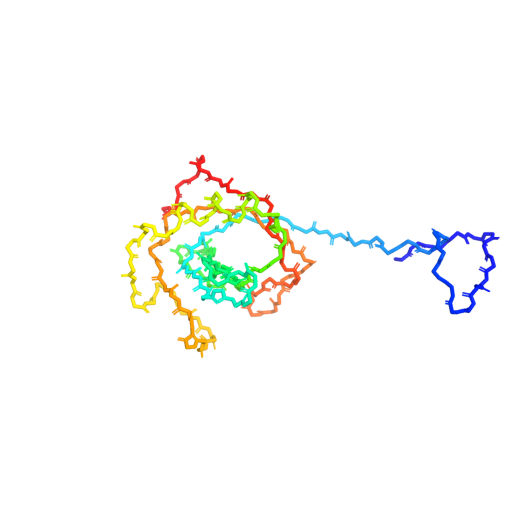THR A C 1
ATOM 666 O O . THR A 1 84 ? -10.613 3.536 12.622 1.00 92.75 84 THR A O 1
ATOM 669 N N . LYS A 1 85 ? -10.589 5.540 13.644 1.00 94.00 85 LYS A N 1
ATOM 670 C CA . LYS A 1 85 ? -9.184 5.472 14.053 1.00 94.00 85 LYS A CA 1
ATOM 671 C C . LYS A 1 85 ? -9.039 4.564 15.265 1.00 94.00 85 LYS A C 1
ATOM 673 O O . LYS A 1 85 ? -9.712 4.755 16.275 1.00 94.00 85 LYS A O 1
ATOM 678 N N . VAL A 1 86 ? -8.101 3.628 15.190 1.00 91.75 86 VAL A N 1
ATOM 679 C CA . VAL A 1 86 ? -7.797 2.670 16.262 1.00 91.75 86 VAL A CA 1
ATOM 680 C C . VAL A 1 86 ? -6.347 2.813 16.713 1.00 91.75 86 VAL A C 1
ATOM 682 O O . VAL A 1 86 ? -5.533 3.455 16.053 1.00 91.75 86 VAL A O 1
ATOM 685 N N . LYS A 1 87 ? -5.988 2.230 17.862 1.00 85.25 87 LYS A N 1
ATOM 686 C CA . LYS A 1 87 ? -4.631 2.386 18.409 1.00 85.25 87 LYS A CA 1
ATOM 687 C C . LYS A 1 87 ? -3.577 1.645 17.581 1.00 85.25 87 LYS A C 1
ATOM 689 O O . LYS A 1 87 ? -2.528 2.223 17.312 1.00 85.25 87 LYS A O 1
ATOM 694 N N . ARG A 1 88 ? -3.840 0.382 17.222 1.00 84.94 88 ARG A N 1
ATOM 695 C CA . ARG A 1 88 ? -3.015 -0.476 16.348 1.00 84.94 88 ARG A CA 1
ATOM 696 C C . ARG A 1 88 ? -3.727 -1.838 16.175 1.00 84.94 88 ARG A C 1
ATOM 698 O O . ARG A 1 88 ? -3.767 -2.583 17.150 1.00 84.94 88 ARG A O 1
ATOM 705 N N . PRO A 1 89 ? -4.298 -2.171 15.001 1.00 81.31 89 PRO A N 1
ATOM 706 C CA . PRO A 1 89 ? -5.158 -3.352 14.839 1.00 81.31 89 PRO A CA 1
ATOM 707 C C . PRO A 1 89 ? -4.376 -4.669 14.737 1.00 81.31 89 PRO A C 1
ATOM 709 O O . PRO A 1 89 ? -4.913 -5.728 15.037 1.00 81.31 89 PRO A O 1
ATOM 712 N N . VAL A 1 90 ? -3.108 -4.611 14.318 1.00 85.19 90 VAL A N 1
ATOM 713 C CA . VAL A 1 90 ? -2.240 -5.778 14.103 1.00 85.19 90 VAL A CA 1
ATOM 714 C C . VAL A 1 90 ? -0.843 -5.478 14.641 1.00 85.19 90 VAL A C 1
ATOM 716 O O . VAL A 1 90 ? -0.427 -4.321 14.701 1.00 85.19 90 VAL A O 1
ATOM 719 N N . ILE A 1 91 ? -0.091 -6.510 15.022 1.00 85.38 91 ILE A N 1
ATOM 720 C CA . ILE A 1 91 ? 1.327 -6.365 15.364 1.00 85.38 91 ILE A CA 1
ATOM 721 C C . ILE A 1 91 ? 2.089 -5.919 14.111 1.00 85.38 91 ILE A C 1
ATOM 723 O O . ILE A 1 91 ? 2.186 -6.653 13.129 1.00 85.38 91 ILE A O 1
ATOM 727 N N . VAL A 1 92 ? 2.632 -4.704 14.155 1.00 83.56 92 VAL A N 1
ATOM 728 C CA . VAL A 1 92 ? 3.424 -4.114 13.074 1.00 83.56 92 VAL A CA 1
ATOM 729 C C . VAL A 1 92 ? 4.863 -3.922 13.570 1.00 83.56 92 VAL A C 1
ATOM 731 O O . VAL A 1 92 ? 5.049 -3.270 14.600 1.00 83.56 92 VAL A O 1
ATOM 734 N N . PRO A 1 93 ? 5.883 -4.448 12.862 1.00 78.31 93 PRO A N 1
ATOM 735 C CA . PRO A 1 93 ? 7.284 -4.367 13.288 1.00 78.31 93 PRO A CA 1
ATOM 736 C C . PRO A 1 93 ? 7.897 -2.969 13.111 1.00 78.31 93 PRO A C 1
ATOM 738 O O . PRO A 1 93 ? 8.976 -2.693 13.624 1.00 78.31 93 PRO A O 1
ATOM 741 N N . THR A 1 94 ? 7.223 -2.068 12.388 1.00 74.44 94 THR A N 1
ATOM 742 C CA . THR A 1 94 ? 7.666 -0.684 12.190 1.00 74.44 94 THR A CA 1
ATOM 743 C C . THR A 1 94 ? 6.952 0.279 13.138 1.00 74.44 94 THR A C 1
ATOM 745 O O . THR A 1 94 ? 5.747 0.173 13.369 1.00 74.44 94 THR A O 1
ATOM 748 N N . ASN A 1 95 ? 7.703 1.239 13.679 1.00 70.38 95 ASN A N 1
ATOM 749 C CA . ASN A 1 95 ? 7.171 2.317 14.504 1.00 70.38 95 ASN A CA 1
ATOM 750 C C . ASN A 1 95 ? 7.325 3.655 13.774 1.00 70.38 95 ASN A C 1
ATOM 752 O O . ASN A 1 95 ? 8.182 4.469 14.106 1.00 70.38 95 ASN A O 1
ATOM 756 N N . ASP A 1 96 ? 6.522 3.849 12.732 1.00 77.06 96 ASP A N 1
ATOM 757 C CA . ASP A 1 96 ? 6.467 5.114 12.004 1.00 77.06 96 ASP A CA 1
ATOM 758 C C . ASP A 1 96 ? 5.492 6.062 12.720 1.00 77.06 96 ASP A C 1
ATOM 760 O O . ASP A 1 96 ? 4.283 5.811 12.780 1.00 77.06 96 ASP A O 1
ATOM 764 N N . SER A 1 97 ? 6.035 7.142 13.290 1.00 79.19 97 SER A N 1
ATOM 765 C CA . SER A 1 97 ? 5.309 8.133 14.099 1.00 79.19 97 SER A CA 1
ATOM 766 C C . SER A 1 97 ? 4.223 8.883 13.327 1.00 79.19 97 SER A C 1
ATOM 768 O O . SER A 1 97 ? 3.365 9.523 13.935 1.00 79.19 97 SER A O 1
ATOM 770 N N . ARG A 1 98 ? 4.232 8.801 11.993 1.00 86.81 98 ARG A N 1
ATOM 771 C CA . ARG A 1 98 ? 3.244 9.436 11.115 1.00 86.81 98 ARG A CA 1
ATOM 772 C C . ARG A 1 98 ? 2.145 8.479 10.665 1.00 86.81 98 ARG A C 1
ATOM 774 O O . ARG A 1 98 ? 1.284 8.882 9.881 1.00 86.81 98 ARG A O 1
ATOM 781 N N . SER A 1 99 ? 2.164 7.240 11.149 1.00 91.94 99 SER A N 1
ATOM 782 C CA . SER A 1 99 ? 1.133 6.247 10.854 1.00 91.94 99 SER A CA 1
ATOM 783 C C . SER A 1 99 ? -0.148 6.562 11.613 1.00 91.94 99 SER A C 1
ATOM 785 O O . SER A 1 99 ? -0.138 6.775 12.826 1.00 91.94 99 SER A O 1
ATOM 787 N N . VAL A 1 100 ? -1.262 6.540 10.896 1.00 92.50 100 VAL A N 1
ATOM 788 C CA . VAL A 1 100 ? -2.613 6.550 11.445 1.00 92.50 100 VAL A CA 1
ATOM 789 C C . VAL A 1 100 ? -3.211 5.177 11.181 1.00 92.50 100 VAL A C 1
ATOM 791 O O . VAL A 1 100 ? -3.231 4.720 10.040 1.00 92.50 100 VAL A O 1
ATOM 794 N N . TRP A 1 101 ? -3.678 4.508 12.232 1.00 94.38 101 TRP A N 1
ATOM 795 C CA . TRP A 1 101 ? -4.298 3.190 12.122 1.00 94.38 101 TRP A CA 1
ATOM 796 C C . TRP A 1 101 ? -5.815 3.322 12.075 1.00 94.38 101 TRP A C 1
ATOM 798 O O . TRP A 1 101 ? -6.389 4.131 12.808 1.00 94.38 101 TRP A O 1
ATOM 808 N N . VAL A 1 102 ? -6.451 2.519 11.231 1.00 94.25 102 VAL A N 1
ATOM 809 C CA . VAL A 1 102 ? -7.906 2.500 11.041 1.00 94.25 102 VAL A CA 1
ATOM 810 C C . VAL A 1 102 ? -8.429 1.074 11.136 1.00 94.25 102 VAL A C 1
ATOM 812 O O . VAL A 1 102 ? -7.655 0.114 11.069 1.00 94.25 102 VAL A O 1
ATOM 815 N N . GLU A 1 103 ? -9.733 0.928 11.332 1.00 92.25 103 GLU A N 1
ATOM 816 C CA . GLU A 1 103 ? -10.363 -0.388 11.283 1.00 92.25 103 GLU A CA 1
ATOM 817 C C . GLU A 1 103 ? -10.180 -1.045 9.903 1.00 92.25 103 GLU A C 1
ATOM 819 O O . GLU A 1 103 ? -10.356 -0.382 8.876 1.00 92.25 103 GLU A O 1
ATOM 824 N N . PRO A 1 104 ? -9.844 -2.347 9.856 1.00 91.81 104 PRO A N 1
ATOM 825 C CA . PRO A 1 104 ? -9.716 -3.098 8.614 1.00 91.81 104 PRO A CA 1
ATOM 826 C C . PRO A 1 104 ? -11.095 -3.372 8.018 1.00 91.81 104 PRO A C 1
ATOM 828 O O . PRO A 1 104 ? -11.637 -4.453 8.199 1.00 91.81 104 PRO A O 1
ATOM 831 N N . GLN A 1 105 ? -11.672 -2.389 7.333 1.00 90.75 105 GLN A N 1
ATOM 832 C CA . GLN A 1 105 ? -12.970 -2.530 6.660 1.00 90.75 105 GLN A CA 1
ATOM 833 C C . GLN A 1 105 ? -12.830 -2.573 5.133 1.00 90.75 105 GLN A C 1
ATOM 835 O O . GLN A 1 105 ? -13.626 -3.219 4.456 1.00 90.75 105 GLN A O 1
ATOM 840 N N . VAL A 1 106 ? -11.790 -1.933 4.591 1.00 93.69 106 VAL A N 1
ATOM 841 C CA . VAL A 1 106 ? -11.579 -1.789 3.146 1.00 93.69 106 VAL A CA 1
ATOM 842 C C . VAL A 1 106 ? -10.548 -2.800 2.653 1.00 93.69 106 VAL A C 1
ATOM 844 O O . VAL A 1 106 ? -9.427 -2.861 3.165 1.00 93.69 106 VAL A O 1
ATOM 847 N N . VAL A 1 107 ? -10.910 -3.566 1.622 1.00 95.69 107 VAL A N 1
ATOM 848 C CA . VAL A 1 107 ? -10.023 -4.519 0.943 1.00 95.69 107 VAL A CA 1
ATOM 849 C C . VAL A 1 107 ? -9.480 -3.904 -0.345 1.00 95.69 107 VAL A C 1
ATOM 851 O O . VAL A 1 107 ? -10.168 -3.182 -1.069 1.00 95.69 107 VAL A O 1
ATOM 854 N N . CYS A 1 108 ? -8.223 -4.200 -0.650 1.00 95.50 108 CYS A N 1
ATOM 855 C CA . CYS A 1 108 ? -7.568 -3.805 -1.884 1.00 95.50 108 CYS A CA 1
ATOM 856 C C . CYS A 1 108 ? -6.757 -4.950 -2.484 1.00 95.50 108 CYS A C 1
ATOM 858 O O . CYS A 1 108 ? -6.417 -5.929 -1.820 1.00 95.50 108 CYS A O 1
ATOM 860 N N . GLU A 1 109 ? -6.452 -4.800 -3.764 1.00 96.44 109 GLU A N 1
ATOM 861 C CA . GLU A 1 109 ? -5.625 -5.710 -4.534 1.00 96.44 109 GLU A CA 1
ATOM 862 C C . GLU A 1 109 ? -4.262 -5.063 -4.800 1.00 96.44 109 GLU A C 1
ATOM 864 O O . GLU A 1 109 ? -4.170 -3.914 -5.251 1.00 96.44 109 GLU A O 1
ATOM 869 N N . VAL A 1 110 ? -3.196 -5.808 -4.515 1.00 97.00 110 VAL A N 1
ATOM 870 C CA . VAL A 1 110 ? -1.812 -5.339 -4.607 1.00 97.00 110 VAL A CA 1
ATOM 871 C C . VAL A 1 110 ? -0.976 -6.343 -5.384 1.00 97.00 110 VAL A C 1
ATOM 873 O O . VAL A 1 110 ? -1.036 -7.549 -5.148 1.00 97.00 110 VAL A O 1
ATOM 876 N N . GLN A 1 111 ? -0.151 -5.833 -6.296 1.00 96.69 111 GLN A N 1
ATOM 877 C CA . GLN A 1 111 ? 0.864 -6.609 -6.996 1.00 96.69 111 GLN A CA 1
ATOM 878 C C . GLN A 1 111 ? 2.225 -6.458 -6.334 1.00 96.69 111 GLN A C 1
ATOM 880 O O . GLN A 1 111 ? 2.608 -5.369 -5.924 1.00 96.69 111 GLN A O 1
ATOM 885 N N . PHE A 1 112 ? 3.006 -7.529 -6.279 1.00 96.12 112 PHE A N 1
ATOM 886 C CA . PHE A 1 112 ? 4.319 -7.536 -5.639 1.00 96.12 112 PHE A CA 1
ATOM 887 C C . PHE A 1 112 ? 5.297 -8.450 -6.386 1.00 96.12 112 PHE A C 1
ATOM 889 O O . PHE A 1 112 ? 4.915 -9.232 -7.257 1.00 96.12 112 PHE A O 1
ATOM 896 N N . ALA A 1 113 ? 6.595 -8.281 -6.127 1.00 93.81 113 ALA A N 1
ATOM 897 C CA . ALA A 1 113 ? 7.644 -9.066 -6.781 1.00 93.81 113 ALA A CA 1
ATOM 898 C C . ALA A 1 113 ? 7.892 -10.413 -6.089 1.00 93.81 113 ALA A C 1
ATOM 900 O O . ALA A 1 113 ? 8.115 -11.416 -6.760 1.00 93.81 113 ALA A O 1
ATOM 901 N N . SER A 1 114 ? 7.908 -10.413 -4.757 1.00 93.12 114 SER A N 1
ATOM 902 C CA . SER A 1 114 ? 8.123 -11.596 -3.922 1.00 93.12 114 SER A CA 1
ATOM 903 C C . SER A 1 114 ? 7.724 -11.301 -2.476 1.00 93.12 114 SER A C 1
ATOM 905 O O . SER A 1 114 ? 7.687 -10.137 -2.076 1.00 93.12 114 SER A O 1
ATOM 907 N N . GLU A 1 115 ? 7.495 -12.336 -1.678 1.00 93.50 115 GLU A N 1
ATOM 908 C CA . GLU A 1 115 ? 7.330 -12.225 -0.226 1.00 93.50 115 GLU A CA 1
ATOM 909 C C . GLU A 1 115 ? 8.683 -12.432 0.480 1.00 93.50 115 GLU A C 1
ATOM 911 O O . GLU A 1 115 ? 9.533 -13.181 -0.010 1.00 93.50 115 GLU A O 1
ATOM 916 N N . THR A 1 116 ? 8.936 -11.730 1.587 1.00 92.19 116 THR A N 1
ATOM 917 C CA . THR A 1 116 ? 10.103 -11.983 2.447 1.00 92.19 116 THR A CA 1
ATOM 918 C C . THR A 1 116 ? 9.844 -13.169 3.377 1.00 92.19 116 THR A C 1
ATOM 920 O O . THR A 1 116 ? 8.706 -13.583 3.568 1.00 92.19 116 THR A O 1
ATOM 923 N N . GLN A 1 117 ? 10.890 -13.696 4.021 1.00 89.75 117 GLN A N 1
ATOM 924 C CA . GLN A 1 117 ? 10.737 -14.756 5.028 1.00 89.75 117 GLN A CA 1
ATOM 925 C C . GLN A 1 117 ? 9.880 -14.317 6.235 1.00 89.75 117 GLN A C 1
ATOM 927 O O . GLN A 1 117 ? 9.286 -15.151 6.907 1.00 89.75 117 GLN A O 1
ATOM 932 N N . GLU A 1 118 ? 9.790 -13.009 6.481 1.00 87.00 118 GLU A N 1
ATOM 933 C CA . GLU A 1 118 ? 8.963 -12.401 7.532 1.00 87.00 118 GLU A CA 1
ATOM 934 C C . GLU A 1 118 ? 7.507 -12.157 7.090 1.00 87.00 118 GLU A C 1
ATOM 936 O O . GLU A 1 118 ? 6.722 -11.593 7.848 1.00 87.00 118 GLU A O 1
ATOM 941 N N . GLY A 1 119 ? 7.139 -12.539 5.861 1.00 89.88 119 GLY A N 1
ATOM 942 C CA . GLY A 1 119 ? 5.784 -12.372 5.332 1.00 89.88 119 GLY A CA 1
ATOM 943 C C . GLY A 1 119 ? 5.478 -10.989 4.747 1.00 89.88 119 GLY A C 1
ATOM 944 O O . GLY A 1 119 ? 4.312 -10.650 4.547 1.00 89.88 119 GLY A O 1
ATOM 945 N N . LEU A 1 120 ? 6.499 -10.166 4.477 1.00 93.50 120 LEU A N 1
ATOM 946 C CA . LEU A 1 120 ? 6.323 -8.816 3.931 1.00 93.50 120 LEU A CA 1
ATOM 947 C C . LEU A 1 120 ? 6.404 -8.806 2.402 1.00 93.50 120 LEU A C 1
ATOM 949 O O . LEU A 1 120 ? 7.243 -9.477 1.799 1.00 93.50 120 LEU A O 1
ATOM 953 N N . LEU A 1 121 ? 5.586 -7.977 1.758 1.00 94.69 121 LEU A N 1
ATOM 954 C CA . LEU A 1 121 ? 5.588 -7.816 0.307 1.00 94.69 121 LEU A CA 1
ATOM 955 C C . LEU A 1 121 ? 6.774 -6.963 -0.159 1.00 94.69 121 LEU A C 1
ATOM 957 O O . LEU A 1 121 ? 6.989 -5.840 0.306 1.00 94.69 121 LEU A O 1
ATOM 961 N N . ARG A 1 122 ? 7.516 -7.462 -1.151 1.00 94.31 122 ARG A N 1
ATOM 962 C CA . ARG A 1 122 ? 8.615 -6.741 -1.801 1.00 94.31 122 ARG A CA 1
ATOM 963 C C . ARG A 1 122 ? 8.149 -6.041 -3.074 1.00 94.31 122 ARG A C 1
ATOM 965 O O . ARG A 1 122 ? 7.556 -6.659 -3.955 1.00 94.31 122 ARG A O 1
ATOM 972 N N . GLU A 1 123 ? 8.518 -4.765 -3.204 1.00 93.81 123 GLU A N 1
ATOM 973 C CA . GLU A 1 123 ? 8.094 -3.883 -4.305 1.00 93.81 123 GLU A CA 1
ATOM 974 C C . GLU A 1 123 ? 6.563 -3.907 -4.544 1.00 93.81 123 GLU A C 1
ATOM 976 O O . GLU A 1 123 ? 6.152 -4.166 -5.682 1.00 93.81 123 GLU A O 1
ATOM 981 N N . PRO A 1 124 ? 5.724 -3.685 -3.509 1.00 96.44 124 PRO A N 1
ATOM 982 C CA . PRO A 1 124 ? 4.278 -3.683 -3.675 1.00 96.44 124 PRO A CA 1
ATOM 983 C C . PRO A 1 124 ? 3.803 -2.462 -4.476 1.00 96.44 124 PRO A C 1
ATOM 985 O O . PRO A 1 124 ? 4.300 -1.343 -4.305 1.00 96.44 124 PRO A O 1
ATOM 988 N N . VAL A 1 125 ? 2.809 -2.689 -5.327 1.00 96.38 125 VAL A N 1
ATOM 989 C CA . VAL A 1 125 ? 2.162 -1.708 -6.199 1.00 96.38 125 VAL A CA 1
ATOM 990 C C . VAL A 1 125 ? 0.657 -1.887 -6.066 1.00 96.38 125 VAL A C 1
ATOM 992 O O . VAL A 1 125 ? 0.144 -2.992 -6.246 1.00 96.38 125 VAL A O 1
ATOM 995 N N . PHE A 1 126 ? -0.046 -0.811 -5.729 1.00 96.94 126 PHE A N 1
ATOM 996 C CA . PHE A 1 126 ? -1.498 -0.823 -5.636 1.00 96.94 126 PHE A CA 1
ATOM 997 C C . PHE A 1 126 ? -2.115 -1.045 -7.020 1.00 96.94 126 PHE A C 1
ATOM 999 O O . PHE A 1 126 ? -1.649 -0.460 -7.997 1.00 96.94 126 PHE A O 1
ATOM 1006 N N . VAL A 1 127 ? -3.144 -1.892 -7.098 1.00 95.38 127 VAL A N 1
ATOM 1007 C CA . VAL A 1 127 ? -3.867 -2.170 -8.348 1.00 95.38 127 VAL A CA 1
ATOM 1008 C C . VAL A 1 127 ? -5.253 -1.542 -8.310 1.00 95.38 127 VAL A C 1
ATOM 1010 O O . VAL A 1 127 ? -5.581 -0.735 -9.176 1.00 95.38 127 VAL A O 1
ATOM 1013 N N . ARG A 1 12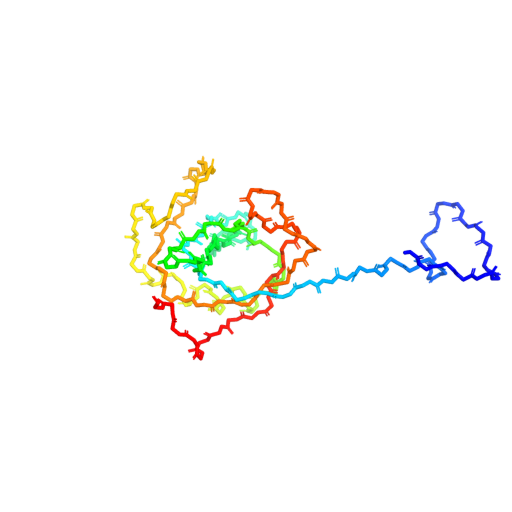8 ? -6.077 -1.916 -7.323 1.00 94.31 128 ARG A N 1
ATOM 1014 C CA . ARG A 1 128 ? -7.468 -1.452 -7.205 1.00 94.31 128 ARG A CA 1
ATOM 1015 C C . ARG A 1 128 ? -8.047 -1.704 -5.817 1.00 94.31 128 ARG A C 1
ATOM 1017 O O . ARG A 1 128 ? -7.565 -2.565 -5.082 1.00 94.31 128 ARG A O 1
ATOM 1024 N N . LEU A 1 129 ? -9.123 -0.994 -5.492 1.00 94.62 129 LEU A N 1
ATOM 1025 C CA . LEU A 1 129 ? -9.991 -1.344 -4.368 1.00 94.62 129 LEU A CA 1
ATOM 1026 C C . LEU A 1 129 ? -10.869 -2.549 -4.723 1.00 94.62 129 LEU A C 1
ATOM 1028 O O . LEU A 1 129 ? -11.173 -2.786 -5.896 1.00 94.62 129 LEU A O 1
ATOM 1032 N N . ARG A 1 130 ? -11.275 -3.297 -3.698 1.00 93.75 130 ARG A N 1
ATOM 1033 C CA . ARG A 1 130 ? -12.171 -4.454 -3.795 1.00 93.75 130 ARG A CA 1
ATOM 1034 C C . ARG A 1 130 ? -13.399 -4.238 -2.908 1.00 93.75 130 ARG A C 1
ATOM 1036 O O . ARG A 1 130 ? -13.524 -4.903 -1.885 1.00 93.75 130 ARG A O 1
ATOM 1043 N N . PRO A 1 131 ? -14.293 -3.296 -3.271 1.00 89.75 131 PRO A N 1
ATOM 1044 C CA . PRO A 1 131 ? -15.519 -3.042 -2.510 1.00 89.75 131 PRO A CA 1
ATOM 1045 C C . PRO A 1 131 ? -16.484 -4.239 -2.533 1.00 89.75 131 PRO A C 1
ATOM 1047 O O . PRO A 1 131 ? -17.403 -4.307 -1.728 1.00 89.75 131 PRO A O 1
ATOM 1050 N N . ASP A 1 132 ? -16.268 -5.188 -3.449 1.00 88.62 132 ASP A N 1
ATOM 1051 C CA . ASP A 1 132 ? -16.968 -6.469 -3.520 1.00 88.62 132 ASP A CA 1
ATOM 1052 C C . ASP A 1 132 ? -16.621 -7.427 -2.369 1.00 88.62 132 ASP A C 1
ATOM 1054 O O . ASP A 1 132 ? -17.343 -8.398 -2.150 1.00 88.62 132 ASP A O 1
ATOM 1058 N N . LEU A 1 133 ? -15.534 -7.168 -1.634 1.00 84.12 133 LEU A N 1
ATOM 1059 C CA . LEU A 1 133 ? -15.076 -7.997 -0.526 1.00 84.12 133 LEU A CA 1
ATOM 1060 C C . LEU A 1 133 ? -15.209 -7.254 0.799 1.00 84.12 133 LEU A C 1
ATOM 1062 O O . LEU A 1 133 ? -14.825 -6.093 0.931 1.00 84.12 133 LEU A O 1
ATOM 1066 N N . THR A 1 134 ? -15.693 -7.960 1.816 1.00 75.69 134 THR A N 1
ATOM 1067 C CA . THR A 1 134 ? -15.679 -7.467 3.192 1.00 75.69 134 THR A CA 1
ATOM 1068 C C . THR A 1 134 ? -14.430 -7.974 3.896 1.00 75.69 134 THR A C 1
ATOM 1070 O O . THR A 1 134 ? -14.095 -9.155 3.819 1.00 75.69 134 THR A O 1
ATOM 1073 N N . ALA A 1 135 ? -13.746 -7.087 4.615 1.00 67.75 135 ALA A N 1
ATOM 1074 C CA . ALA A 1 135 ? -12.678 -7.470 5.527 1.00 67.75 135 ALA A CA 1
ATOM 1075 C C . ALA A 1 135 ? -13.287 -8.086 6.806 1.00 67.75 135 ALA A C 1
ATOM 1077 O O . ALA A 1 135 ? -13.383 -7.437 7.841 1.00 67.75 135 ALA A O 1
ATOM 1078 N N . THR A 1 136 ? -13.785 -9.321 6.721 1.00 53.81 136 THR A N 1
ATOM 1079 C CA . THR A 1 136 ? -14.293 -10.115 7.863 1.00 53.81 136 THR A CA 1
ATOM 1080 C C . THR A 1 136 ? -13.359 -11.295 8.113 1.00 53.81 136 THR A C 1
ATOM 1082 O O . THR A 1 136 ? -12.964 -11.537 9.280 1.00 53.81 136 THR A O 1
#

Secondary structure (DSSP, 8-state):
-EE-TTPPP-TT---TTEE-----EEEEEEEEEEEEP-GGGTTSEEEEEEEEEETTEEEEEEEE--S--HHHHHHHHHHHHTSPEES-SS--S---TTEEEE-S--EEEEEESEE-TTSPEES-EEEEE-TTS---

Radius of gyration: 17.91 Å; chains: 1; bounding box: 44×36×51 Å

pLDDT: mean 90.42, std 6.09, range [53.81, 97.0]